Protein AF-A0A7I4YU50-F1 (afdb_monomer)

Sequence (166 aa):
MSGGGRSPFMDGIKKAHDDMVSWCYKPHGKVADEQLKKLDEAQVKREHVAYGFIGLICLYLVSGEQAFFVSVFITLTYPMYLSVQAARAKNTEVAHRLIFYWIPFGFFALIDATAISEVPMYYLIKTALLLSLLLPLTNAMVLFDKVTEPAAKAIESFVEKINSST

Solvent-accessible surface area (backbone atoms only — not comparable to full-atom values): 9458 Å² total; per-residue (Å²): 136,85,82,78,78,76,54,72,56,60,54,26,52,49,50,53,48,54,52,49,49,55,52,71,70,48,88,73,48,75,72,50,48,54,53,49,50,58,36,52,74,67,70,47,60,66,61,59,53,55,50,49,52,52,50,50,50,52,53,39,29,46,73,41,96,57,26,67,60,56,43,50,49,60,66,45,52,58,57,50,54,50,48,57,51,23,62,74,68,68,38,61,70,58,47,51,55,50,54,63,52,49,52,58,50,51,53,51,51,54,49,58,76,36,93,70,66,82,44,45,62,51,53,45,52,51,46,52,53,53,47,49,71,70,41,82,44,44,69,52,69,69,61,39,62,71,47,45,61,58,50,51,52,52,51,51,57,50,51,50,53,54,64,74,73,109

Structure (mmCIF, N/CA/C/O backbone):
data_AF-A0A7I4YU50-F1
#
_entry.id   AF-A0A7I4YU50-F1
#
loop_
_atom_site.group_PDB
_atom_site.id
_atom_site.type_symbol
_atom_site.label_atom_id
_atom_site.label_alt_id
_atom_site.label_comp_id
_atom_site.label_asym_id
_atom_site.label_entity_id
_atom_site.label_seq_id
_atom_site.pdbx_PDB_ins_code
_atom_site.Cartn_x
_atom_site.Cartn_y
_atom_site.Cartn_z
_atom_site.occupancy
_atom_site.B_iso_or_equiv
_atom_site.auth_seq_id
_atom_site.auth_comp_id
_atom_site.auth_asym_id
_atom_site.auth_atom_id
_atom_site.pdbx_PDB_model_num
ATOM 1 N N . MET A 1 1 ? 4.979 -37.737 12.913 1.00 36.22 1 MET A N 1
ATOM 2 C CA . MET A 1 1 ? 5.073 -36.315 13.312 1.00 36.22 1 MET A CA 1
ATOM 3 C C . MET A 1 1 ? 5.345 -35.506 12.049 1.00 36.22 1 MET A C 1
ATOM 5 O O . MET A 1 1 ? 6.488 -35.422 11.634 1.00 36.22 1 MET A O 1
ATOM 9 N N . SER A 1 2 ? 4.298 -35.035 11.363 1.00 35.38 2 SER A N 1
ATOM 10 C CA . SER A 1 2 ? 4.433 -34.286 10.103 1.00 35.38 2 SER A CA 1
ATOM 11 C C . SER A 1 2 ? 4.182 -32.808 10.387 1.00 35.38 2 SER A C 1
ATOM 13 O O . SER A 1 2 ? 3.038 -32.362 10.457 1.00 35.38 2 SER A O 1
ATOM 15 N N . GLY A 1 3 ? 5.256 -32.069 10.664 1.00 41.41 3 GLY A N 1
ATOM 16 C CA . GLY A 1 3 ? 5.219 -30.616 10.776 1.00 41.41 3 GLY A CA 1
ATOM 17 C C . GLY A 1 3 ? 5.119 -30.013 9.381 1.00 41.41 3 GLY A C 1
ATOM 18 O O . GLY A 1 3 ? 6.135 -29.810 8.725 1.00 41.41 3 GLY A O 1
ATOM 19 N N . GLY A 1 4 ? 3.895 -29.766 8.915 1.00 40.81 4 GLY A N 1
ATOM 20 C CA . GLY A 1 4 ? 3.647 -29.041 7.671 1.00 40.81 4 GLY A CA 1
ATOM 21 C C . GLY A 1 4 ? 4.169 -27.610 7.784 1.00 40.81 4 GLY A C 1
ATOM 22 O O . GLY A 1 4 ? 3.546 -26.773 8.439 1.00 40.81 4 GLY A O 1
ATOM 23 N N . GLY A 1 5 ? 5.324 -27.340 7.175 1.00 47.91 5 GLY A N 1
ATOM 24 C CA . GLY A 1 5 ? 5.870 -25.992 7.046 1.00 47.91 5 GLY A CA 1
ATOM 25 C C . GLY A 1 5 ? 4.899 -25.116 6.259 1.00 47.91 5 GLY A C 1
ATOM 26 O O . GLY A 1 5 ? 4.597 -25.406 5.102 1.00 47.91 5 GLY A O 1
ATOM 27 N N . ARG A 1 6 ? 4.365 -24.071 6.898 1.00 52.56 6 ARG A N 1
ATOM 28 C CA . ARG A 1 6 ? 3.541 -23.058 6.225 1.00 52.56 6 ARG A CA 1
ATOM 29 C C . ARG A 1 6 ? 4.394 -22.317 5.201 1.00 52.56 6 ARG A C 1
ATOM 31 O O . ARG A 1 6 ? 5.573 -22.066 5.435 1.00 52.56 6 ARG A O 1
ATOM 38 N N . SER A 1 7 ? 3.806 -21.995 4.051 1.00 60.62 7 SER A N 1
ATOM 39 C CA . SER A 1 7 ? 4.497 -21.206 3.036 1.00 60.62 7 SER A CA 1
ATOM 40 C C . SER A 1 7 ? 4.719 -19.770 3.547 1.00 60.62 7 SER A C 1
ATOM 42 O O . SER A 1 7 ? 3.840 -19.231 4.223 1.00 60.62 7 SER A O 1
ATOM 44 N N . PRO A 1 8 ? 5.839 -19.110 3.189 1.00 61.66 8 PRO A N 1
ATOM 45 C CA . PRO A 1 8 ? 6.152 -17.742 3.628 1.00 61.66 8 PRO A CA 1
ATOM 46 C C . PRO A 1 8 ? 5.031 -16.728 3.350 1.00 61.66 8 PRO A C 1
ATOM 48 O O . PRO A 1 8 ? 4.836 -15.773 4.095 1.00 61.66 8 PRO A O 1
ATOM 51 N N . PHE A 1 9 ? 4.259 -16.974 2.290 1.00 58.56 9 PHE A N 1
ATOM 52 C CA . PHE A 1 9 ? 3.078 -16.201 1.916 1.00 58.56 9 PHE A CA 1
ATOM 53 C C . PHE A 1 9 ? 1.951 -16.278 2.961 1.00 58.56 9 PHE A C 1
ATOM 55 O O . PHE A 1 9 ? 1.376 -15.258 3.333 1.00 58.56 9 PHE A O 1
ATOM 62 N N . MET A 1 10 ? 1.654 -17.478 3.472 1.00 62.69 10 MET A N 1
ATOM 63 C CA . MET A 1 10 ? 0.591 -17.686 4.463 1.00 62.69 10 MET A CA 1
ATOM 64 C C . MET A 1 10 ? 0.928 -17.035 5.806 1.00 62.69 10 MET A C 1
ATOM 66 O O . MET A 1 10 ? 0.039 -16.502 6.471 1.00 62.69 10 MET A O 1
ATOM 70 N N . ASP A 1 11 ? 2.202 -17.049 6.198 1.00 69.50 11 ASP A N 1
ATOM 71 C CA . ASP A 1 11 ? 2.655 -16.372 7.414 1.00 69.50 11 ASP A CA 1
ATOM 72 C C . ASP A 1 11 ? 2.614 -14.840 7.256 1.00 69.50 11 ASP A C 1
ATOM 74 O O . ASP A 1 11 ? 2.237 -14.137 8.194 1.00 69.50 11 ASP A O 1
ATOM 78 N N . GLY A 1 12 ? 2.889 -14.320 6.053 1.00 67.44 12 GLY A N 1
ATOM 79 C CA . GLY A 1 12 ? 2.712 -12.903 5.718 1.00 67.44 12 GLY A CA 1
ATOM 80 C C . GLY A 1 12 ? 1.254 -12.436 5.803 1.00 67.44 12 GLY A C 1
ATOM 81 O O . GLY A 1 12 ? 0.985 -11.386 6.386 1.00 67.44 12 GLY A O 1
ATOM 82 N N . ILE A 1 13 ? 0.304 -13.232 5.293 1.00 67.00 13 ILE A N 1
ATOM 83 C CA . ILE A 1 13 ? -1.137 -12.938 5.407 1.00 67.00 13 ILE A CA 1
ATOM 84 C C . ILE A 1 13 ? -1.572 -12.898 6.871 1.00 67.00 13 ILE A C 1
ATOM 86 O O . ILE A 1 13 ? -2.277 -11.974 7.269 1.00 67.00 13 ILE A O 1
ATOM 90 N N . LYS A 1 14 ? -1.143 -13.873 7.682 1.00 71.25 14 LYS A N 1
ATOM 91 C CA . LYS A 1 14 ? -1.472 -13.890 9.113 1.00 71.25 14 LYS A CA 1
ATOM 92 C C . LYS A 1 14 ? -0.925 -12.669 9.833 1.00 71.25 14 LYS A C 1
ATOM 94 O O . LYS A 1 14 ? -1.667 -12.023 10.554 1.00 71.25 14 LYS A O 1
ATOM 99 N N . LYS A 1 15 ? 0.327 -12.299 9.565 1.00 75.75 15 LYS A N 1
ATOM 100 C CA . LYS A 1 15 ? 0.922 -11.098 10.150 1.00 75.75 15 LYS A CA 1
ATOM 101 C C . LYS A 1 15 ? 0.163 -9.828 9.757 1.00 75.75 15 LYS A C 1
ATOM 103 O O . LYS A 1 15 ? -0.113 -9.006 10.617 1.00 75.75 15 LYS A O 1
ATOM 108 N N . ALA A 1 16 ? -0.207 -9.677 8.484 1.00 69.69 16 ALA A N 1
ATOM 109 C CA . ALA A 1 16 ? -0.986 -8.526 8.029 1.00 69.69 16 ALA A CA 1
ATOM 110 C C . ALA A 1 16 ? -2.383 -8.480 8.668 1.00 69.69 16 ALA A C 1
ATOM 112 O O . ALA A 1 16 ? -2.863 -7.403 9.021 1.00 69.69 16 ALA A O 1
ATOM 113 N N . HIS A 1 17 ? -3.017 -9.643 8.847 1.00 74.06 17 HIS A N 1
ATOM 114 C CA . HIS A 1 17 ? -4.261 -9.761 9.596 1.00 74.06 17 HIS A CA 1
ATOM 115 C C . HIS A 1 17 ? -4.065 -9.318 11.049 1.00 74.06 17 HIS A C 1
ATOM 117 O O . HIS A 1 17 ? -4.743 -8.392 11.479 1.00 74.06 17 HIS A O 1
ATOM 123 N N . ASP A 1 18 ? -3.101 -9.895 11.764 1.00 75.81 18 ASP A N 1
ATOM 124 C CA . ASP A 1 18 ? -2.818 -9.582 13.168 1.00 75.81 18 ASP A CA 1
ATOM 125 C C . ASP A 1 18 ? -2.460 -8.096 13.361 1.00 75.81 18 ASP A C 1
ATOM 127 O O . ASP A 1 18 ? -2.942 -7.450 14.293 1.00 75.81 18 ASP A O 1
ATOM 131 N N . ASP A 1 19 ? -1.684 -7.513 12.441 1.00 77.94 19 ASP A N 1
ATOM 132 C CA . ASP A 1 19 ? -1.348 -6.088 12.432 1.00 77.94 19 ASP A CA 1
ATOM 133 C C . ASP A 1 19 ? -2.605 -5.223 12.229 1.00 77.94 19 ASP A C 1
ATOM 135 O O . ASP A 1 19 ? -2.794 -4.242 12.952 1.00 77.94 19 ASP A O 1
ATOM 139 N N . MET A 1 20 ? -3.499 -5.596 11.305 1.00 75.38 20 MET A N 1
ATOM 140 C CA . MET A 1 20 ? -4.773 -4.902 11.080 1.00 75.38 20 MET A CA 1
ATOM 141 C C . MET A 1 20 ? -5.695 -5.005 12.298 1.00 75.38 20 MET A C 1
ATOM 143 O O . MET A 1 20 ? -6.269 -3.997 12.716 1.00 75.38 20 MET A O 1
ATOM 147 N N . VAL A 1 21 ? -5.817 -6.197 12.889 1.00 77.38 21 VAL A N 1
ATOM 148 C CA . VAL A 1 21 ? -6.582 -6.413 14.121 1.00 77.38 21 VAL A CA 1
ATOM 149 C C . VAL A 1 21 ? -6.018 -5.520 15.220 1.00 77.38 21 VAL A C 1
ATOM 151 O O . VAL A 1 21 ? -6.750 -4.716 15.792 1.00 77.38 21 VAL A O 1
ATOM 154 N N . SER A 1 22 ? -4.704 -5.563 15.453 1.00 78.50 22 SER A N 1
ATOM 155 C CA . SER A 1 22 ? -4.047 -4.728 16.462 1.00 78.50 22 SER A CA 1
ATOM 156 C C . SER A 1 22 ? -4.274 -3.234 16.217 1.00 78.50 22 SER A C 1
ATOM 158 O O . SER A 1 22 ? -4.470 -2.477 17.167 1.00 78.50 22 SER A O 1
ATOM 160 N N . TRP A 1 23 ? -4.292 -2.804 14.951 1.00 77.75 23 TRP A N 1
ATOM 161 C CA . TRP A 1 23 ? -4.582 -1.430 14.576 1.00 77.75 23 TRP A CA 1
ATOM 162 C C . TRP A 1 23 ? -6.019 -1.056 14.937 1.00 77.75 23 TRP A C 1
ATOM 164 O O . TRP A 1 23 ? -6.194 -0.026 15.571 1.00 77.75 23 TRP A O 1
ATOM 174 N N . CYS A 1 24 ? -7.018 -1.900 14.652 1.00 74.62 24 CYS A N 1
ATOM 175 C CA . CYS A 1 24 ? -8.438 -1.653 14.967 1.00 74.62 24 CYS A CA 1
ATOM 176 C C . CYS A 1 24 ? -8.736 -1.493 16.473 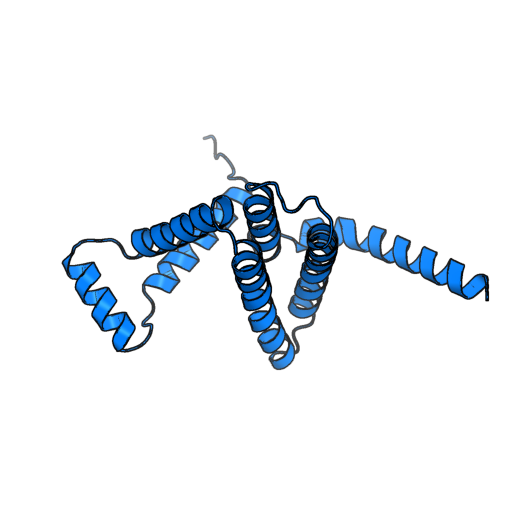1.00 74.62 24 CYS A C 1
ATOM 178 O O . CYS A 1 24 ? -9.775 -0.944 16.852 1.00 74.62 24 CYS A O 1
ATOM 180 N N . TYR A 1 25 ? -7.849 -1.991 17.336 1.00 75.56 25 TYR A N 1
ATOM 181 C CA . TYR A 1 25 ? -7.958 -1.863 18.791 1.00 75.56 25 TYR A CA 1
ATOM 182 C C . TYR A 1 25 ? -7.124 -0.713 19.377 1.00 75.56 25 TYR A C 1
ATOM 184 O O . TYR A 1 25 ? -7.216 -0.453 20.577 1.00 75.56 25 TYR A O 1
ATOM 192 N N . LYS A 1 26 ? -6.338 0.009 18.565 1.00 79.19 26 LYS A N 1
ATOM 193 C CA . LYS A 1 26 ? -5.675 1.245 19.010 1.00 79.19 26 LYS A CA 1
ATOM 194 C C . LYS A 1 26 ? -6.704 2.377 19.147 1.00 79.19 26 LYS A C 1
ATOM 196 O O . LYS A 1 26 ? -7.679 2.394 18.406 1.00 79.19 26 LYS A O 1
ATOM 201 N N . PRO A 1 27 ? -6.506 3.325 20.079 1.00 73.56 27 PRO A N 1
ATOM 202 C CA . PRO A 1 27 ? -7.375 4.492 20.191 1.00 73.56 27 PRO A CA 1
ATOM 203 C C . PRO A 1 27 ? -7.172 5.412 18.981 1.00 73.56 27 PRO A C 1
ATOM 205 O O . PRO A 1 27 ? -6.048 5.848 18.715 1.00 73.56 27 PRO A O 1
ATOM 208 N N . HIS A 1 28 ? -8.248 5.730 18.256 1.00 66.56 28 HIS A N 1
ATOM 209 C CA . HIS A 1 28 ? -8.197 6.569 17.042 1.00 66.56 28 HIS A CA 1
ATOM 210 C C . HIS A 1 28 ? -8.753 7.981 17.251 1.00 66.56 28 HIS A C 1
ATOM 212 O O . HIS A 1 28 ? -9.064 8.695 16.298 1.00 66.56 28 HIS A O 1
ATOM 218 N N . GLY A 1 29 ? -8.812 8.430 18.503 1.00 76.06 29 GLY A N 1
ATOM 219 C CA . GLY A 1 29 ? -9.305 9.750 18.880 1.00 76.06 29 GLY A CA 1
ATOM 220 C C . GLY A 1 29 ? -10.777 9.717 19.281 1.00 76.06 29 GLY A C 1
ATOM 221 O O . GLY A 1 29 ? -11.518 8.797 18.945 1.00 76.06 29 GLY A O 1
ATOM 222 N N . LYS A 1 30 ? -11.213 10.755 20.006 1.00 69.38 30 LYS A N 1
ATOM 223 C CA . LYS A 1 30 ? -12.483 10.757 20.756 1.00 69.38 30 LYS A CA 1
ATOM 224 C C . LYS A 1 30 ? -13.715 10.396 19.912 1.00 69.38 30 LYS A C 1
ATOM 226 O O . LYS A 1 30 ? -14.545 9.620 20.363 1.00 69.38 30 LYS A O 1
ATOM 231 N N . VAL A 1 31 ? -13.806 10.916 18.685 1.00 73.19 31 VAL A N 1
ATOM 232 C CA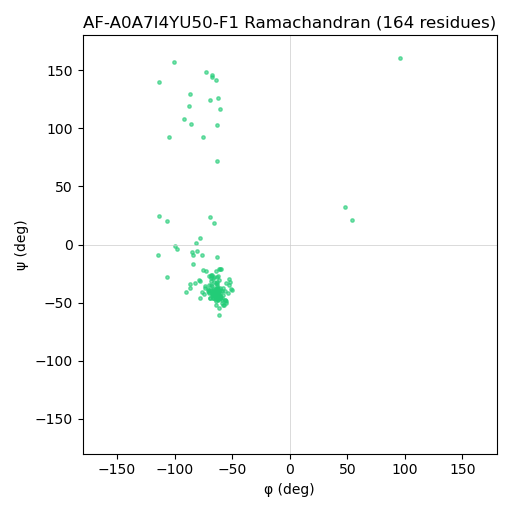 . VAL A 1 31 ? -14.954 10.683 17.786 1.00 73.19 31 VAL A CA 1
ATOM 233 C C . VAL A 1 31 ? -14.986 9.243 17.268 1.00 73.19 31 VAL A C 1
ATOM 235 O O . VAL A 1 31 ? -16.051 8.636 17.209 1.00 73.19 31 VAL A O 1
ATOM 238 N N . ALA A 1 32 ? -13.829 8.676 16.919 1.00 69.69 32 ALA A N 1
ATOM 239 C CA . ALA A 1 32 ? -13.738 7.292 16.465 1.00 69.69 32 ALA A CA 1
ATOM 240 C C . ALA A 1 32 ? -14.008 6.321 17.622 1.00 69.69 32 ALA A C 1
ATOM 242 O O . ALA A 1 32 ? -14.775 5.379 17.458 1.00 69.69 32 ALA A O 1
ATOM 243 N N . ASP A 1 33 ? -13.467 6.599 18.810 1.00 73.81 33 ASP A N 1
ATOM 244 C CA . ASP A 1 33 ? -13.659 5.766 20.000 1.00 73.81 33 ASP A CA 1
ATOM 245 C C . ASP A 1 33 ? -15.129 5.738 20.462 1.00 73.81 33 ASP A C 1
ATOM 247 O O . ASP A 1 33 ? -15.612 4.707 20.931 1.00 73.81 33 ASP A O 1
ATOM 251 N N . GLU A 1 34 ? -15.877 6.833 20.288 1.00 77.38 34 GLU A N 1
ATOM 252 C CA . GLU A 1 34 ? -17.325 6.869 20.541 1.00 77.38 34 GLU A CA 1
ATOM 253 C C . GLU A 1 34 ? -18.127 6.008 19.557 1.00 77.38 34 GLU A C 1
ATOM 255 O O . GLU A 1 34 ? -19.065 5.321 19.965 1.00 77.38 34 GLU A O 1
ATOM 260 N N . GLN A 1 35 ? -17.766 6.004 18.271 1.00 76.25 35 GLN A N 1
ATOM 261 C CA . GLN A 1 35 ? -18.409 5.131 17.282 1.00 76.25 35 GLN A CA 1
ATOM 262 C C . GLN A 1 35 ? -18.033 3.664 17.513 1.00 76.25 35 GLN A C 1
ATOM 264 O O . GLN A 1 35 ? -18.891 2.790 17.442 1.00 76.25 35 GLN A O 1
ATOM 269 N N . LEU A 1 36 ? -16.773 3.393 17.864 1.00 72.62 36 LEU A N 1
ATOM 270 C CA . LEU A 1 36 ? -16.297 2.050 18.191 1.00 72.62 36 LEU A CA 1
ATOM 271 C C . LEU A 1 36 ? -17.017 1.479 19.418 1.00 72.62 36 LEU A C 1
ATOM 273 O O . LEU A 1 36 ? -17.378 0.309 19.398 1.00 72.62 36 LEU A O 1
ATOM 277 N N . LYS A 1 37 ? -17.320 2.301 20.434 1.00 72.88 37 LYS A N 1
ATOM 278 C CA . LYS A 1 37 ? -18.153 1.886 21.578 1.00 72.88 37 LYS A CA 1
ATOM 279 C C . LYS A 1 37 ? -19.569 1.487 21.167 1.00 72.88 37 LYS A C 1
ATOM 281 O O . LYS A 1 37 ? -20.047 0.450 21.609 1.00 72.88 37 LYS A O 1
ATOM 286 N N . LYS A 1 38 ? -20.215 2.255 20.282 1.00 76.94 38 LYS A N 1
ATOM 287 C CA . LYS A 1 38 ? -21.544 1.903 19.746 1.00 76.94 38 LYS A CA 1
ATOM 288 C C . LYS A 1 38 ? -21.517 0.607 18.931 1.00 76.94 38 LYS A C 1
ATOM 290 O O . LYS A 1 38 ? -22.482 -0.148 18.937 1.00 76.94 38 LYS A O 1
ATOM 295 N N . LEU A 1 39 ? -20.414 0.339 18.231 1.00 67.06 39 LEU A N 1
ATOM 296 C CA . LEU A 1 39 ? -20.219 -0.921 17.512 1.00 67.06 39 LEU A CA 1
ATOM 297 C C . LEU A 1 39 ? -19.934 -2.108 18.442 1.00 67.06 39 LEU A C 1
ATOM 299 O O . LEU A 1 39 ? -20.436 -3.204 18.186 1.00 67.06 39 LEU A O 1
ATOM 303 N N . ASP A 1 40 ? -19.178 -1.895 19.521 1.00 70.62 40 ASP A N 1
ATOM 304 C CA . ASP A 1 40 ? -18.943 -2.913 20.548 1.00 70.62 40 ASP A CA 1
ATOM 305 C C . ASP A 1 40 ? -20.259 -3.272 21.271 1.00 70.62 40 ASP A C 1
ATOM 307 O O . ASP A 1 40 ? -20.520 -4.447 21.529 1.00 70.62 40 ASP A O 1
ATOM 311 N N . GLU A 1 41 ? -21.131 -2.285 21.522 1.00 75.69 41 GLU A N 1
ATOM 312 C CA . GLU A 1 41 ? -22.492 -2.480 22.055 1.00 75.69 41 GLU A CA 1
ATOM 313 C C . GLU A 1 41 ? -23.391 -3.284 21.102 1.00 75.69 41 GLU A C 1
ATOM 315 O O . GLU A 1 41 ? -24.224 -4.071 21.551 1.00 75.69 41 GLU A O 1
ATOM 320 N N . ALA A 1 42 ? -23.185 -3.158 19.788 1.00 74.12 42 ALA A N 1
ATOM 321 C CA . ALA A 1 42 ? -23.874 -3.952 18.771 1.00 74.12 42 ALA A CA 1
ATOM 322 C C . ALA A 1 42 ? -23.309 -5.385 18.611 1.00 74.12 42 ALA A C 1
ATOM 324 O O . ALA A 1 42 ? -23.725 -6.106 17.705 1.00 74.12 42 ALA A O 1
ATOM 325 N N . GLN A 1 43 ? -22.352 -5.803 19.455 1.00 72.31 43 GLN A N 1
ATOM 326 C CA . GLN A 1 43 ? -21.604 -7.068 19.359 1.00 72.31 43 GLN A CA 1
ATOM 327 C C . GLN A 1 43 ? -20.904 -7.306 18.006 1.00 72.31 43 GLN A C 1
ATOM 329 O O . GLN A 1 43 ? -20.549 -8.440 17.666 1.00 72.31 43 GLN A O 1
ATOM 334 N N . VAL A 1 44 ? -20.652 -6.251 17.228 1.00 72.06 44 VAL A N 1
ATOM 335 C CA . VAL A 1 44 ? -19.950 -6.371 15.949 1.00 72.06 44 VAL A CA 1
ATOM 336 C C . VAL A 1 44 ? -18.449 -6.288 16.199 1.00 72.06 44 VAL A C 1
ATOM 338 O O . VAL A 1 44 ? -17.929 -5.280 16.670 1.00 72.06 44 VAL A O 1
ATOM 341 N N . LYS A 1 45 ? -17.715 -7.347 15.841 1.00 75.38 45 LYS A N 1
ATOM 342 C CA . LYS A 1 45 ? -16.247 -7.330 15.889 1.00 75.38 45 LYS A CA 1
ATOM 343 C C . LYS A 1 45 ? -15.714 -6.257 14.937 1.00 75.38 45 LYS A C 1
ATOM 345 O O . LYS A 1 45 ? -15.994 -6.304 13.740 1.00 75.38 45 LYS A O 1
ATOM 350 N N . ARG A 1 46 ? -14.877 -5.352 15.449 1.00 74.44 46 ARG A N 1
ATOM 351 C CA . ARG A 1 46 ? -14.268 -4.228 14.704 1.00 74.44 46 ARG A CA 1
ATOM 352 C C . ARG A 1 46 ? -13.567 -4.660 13.410 1.00 74.44 46 ARG A C 1
ATOM 354 O O . ARG A 1 46 ? -13.617 -3.958 12.406 1.00 74.44 46 ARG A O 1
ATOM 361 N N . GLU A 1 47 ? -12.999 -5.863 13.399 1.00 74.81 47 GLU A N 1
ATOM 362 C CA . GLU A 1 47 ? -12.372 -6.468 12.219 1.00 74.81 47 GLU A CA 1
ATOM 363 C C . GLU A 1 47 ? -13.347 -6.655 11.047 1.00 74.81 47 GLU A C 1
ATOM 365 O O . GLU A 1 47 ? -12.979 -6.434 9.897 1.00 74.81 47 GLU A O 1
ATOM 370 N N . HIS A 1 48 ? -14.607 -7.021 11.316 1.00 77.00 48 HIS A N 1
ATOM 371 C CA . HIS A 1 48 ? -15.610 -7.240 10.265 1.00 77.00 48 HIS A CA 1
ATOM 372 C C . HIS A 1 48 ? -15.993 -5.933 9.573 1.00 77.00 48 HIS A C 1
ATOM 374 O O . HIS A 1 48 ? -16.317 -5.931 8.390 1.00 77.00 48 HIS A O 1
ATOM 380 N N . VAL A 1 49 ? -15.907 -4.817 10.293 1.00 79.56 49 VAL A N 1
ATOM 381 C CA . VAL A 1 49 ? -16.140 -3.476 9.752 1.00 79.56 49 VAL A CA 1
ATOM 382 C C . VAL A 1 49 ? -15.010 -3.110 8.802 1.00 79.56 49 VAL A C 1
ATOM 384 O O . VAL A 1 49 ? -15.275 -2.684 7.683 1.00 79.56 49 VAL A O 1
ATOM 387 N N . ALA A 1 50 ? -13.756 -3.346 9.206 1.00 76.19 50 ALA A N 1
ATOM 388 C CA . ALA A 1 50 ? -12.595 -3.137 8.345 1.00 76.19 50 ALA A CA 1
ATOM 389 C C . ALA A 1 50 ? -12.686 -3.987 7.066 1.00 76.19 50 ALA A C 1
ATOM 391 O O . ALA A 1 50 ? -12.532 -3.459 5.966 1.00 76.19 50 ALA A O 1
ATOM 392 N N . TYR A 1 51 ? -13.037 -5.272 7.187 1.00 76.56 51 TYR A N 1
ATOM 393 C CA . TYR A 1 51 ? -13.279 -6.134 6.027 1.00 76.56 51 TYR A CA 1
ATOM 394 C C . TYR A 1 51 ? -14.462 -5.678 5.173 1.00 76.56 51 TYR A C 1
ATOM 396 O O . TYR A 1 51 ? -14.383 -5.754 3.950 1.00 76.56 51 TYR A O 1
ATOM 404 N N . GLY A 1 52 ? -15.531 -5.168 5.787 1.00 83.50 52 GLY A N 1
ATOM 405 C CA . GLY A 1 52 ? -16.673 -4.589 5.082 1.00 83.50 52 GLY A CA 1
ATOM 406 C C . GLY A 1 52 ? -16.279 -3.369 4.249 1.00 83.50 52 GLY A C 1
ATOM 407 O O . GLY A 1 52 ? -16.644 -3.286 3.080 1.00 83.50 52 GLY A O 1
ATOM 408 N N . PHE A 1 53 ? -15.464 -2.468 4.806 1.00 82.38 53 PHE A N 1
ATOM 409 C CA . PHE A 1 53 ? -14.914 -1.324 4.073 1.00 82.38 53 PHE A CA 1
ATOM 410 C C . PHE A 1 53 ? -13.990 -1.759 2.933 1.00 82.38 53 PHE A C 1
ATOM 412 O O . PHE A 1 53 ? -14.126 -1.252 1.822 1.00 82.38 53 PHE A O 1
ATOM 419 N N . ILE A 1 54 ? -13.090 -2.719 3.171 1.00 81.50 54 ILE A N 1
ATOM 420 C CA . ILE A 1 54 ? -12.214 -3.267 2.124 1.00 81.50 54 ILE A CA 1
ATOM 421 C C . ILE A 1 54 ? -13.052 -3.903 1.007 1.00 81.50 54 ILE A C 1
ATOM 423 O O . ILE A 1 54 ? -12.827 -3.617 -0.165 1.00 81.50 54 ILE A O 1
ATOM 427 N N . GLY A 1 55 ? -14.055 -4.711 1.357 1.00 83.12 55 GLY A N 1
ATOM 428 C CA . GLY A 1 55 ? -14.962 -5.341 0.399 1.00 83.12 55 GLY A CA 1
ATOM 429 C C . GLY A 1 55 ? -15.761 -4.321 -0.413 1.00 83.12 55 GLY A C 1
ATOM 430 O O . GLY A 1 55 ? -15.894 -4.476 -1.624 1.00 83.12 55 GLY A O 1
ATOM 431 N N . LEU A 1 56 ? -16.225 -3.243 0.224 1.00 84.50 56 LEU A N 1
ATOM 432 C CA . LEU A 1 56 ? -16.919 -2.145 -0.447 1.00 84.50 56 LEU A CA 1
ATOM 433 C C . LEU A 1 56 ? -15.996 -1.394 -1.415 1.00 84.50 56 LEU A C 1
ATOM 435 O O . LEU A 1 56 ? -16.410 -1.092 -2.530 1.00 84.50 56 LEU A O 1
ATOM 439 N N . ILE A 1 57 ? -14.737 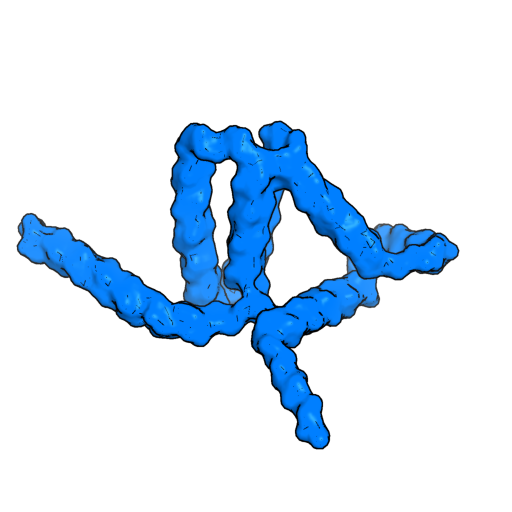-1.158 -1.036 1.00 81.94 57 ILE A N 1
ATOM 440 C CA . ILE A 1 57 ? -13.721 -0.582 -1.927 1.00 81.94 57 ILE A CA 1
ATOM 441 C C . ILE A 1 57 ? -13.466 -1.512 -3.118 1.00 81.94 57 ILE A C 1
ATOM 443 O O . ILE A 1 57 ? -13.458 -1.050 -4.254 1.00 81.94 57 ILE A O 1
ATOM 447 N N . CYS A 1 58 ? -13.307 -2.820 -2.894 1.00 81.00 58 CYS A N 1
ATOM 448 C CA . CYS A 1 58 ? -13.133 -3.791 -3.975 1.00 81.00 58 CYS A CA 1
ATOM 449 C C . CYS A 1 58 ? -14.336 -3.810 -4.927 1.00 81.00 58 CYS A C 1
ATOM 451 O O . CYS A 1 58 ? -14.153 -3.813 -6.140 1.00 81.00 58 CYS A O 1
ATOM 453 N N . LEU A 1 59 ? -15.559 -3.779 -4.395 1.00 82.38 59 LEU A N 1
ATOM 454 C CA . LEU A 1 59 ? -16.781 -3.755 -5.197 1.00 82.38 59 LEU A CA 1
ATOM 455 C C . LEU A 1 59 ? -16.910 -2.446 -5.993 1.00 82.38 59 LEU A C 1
ATOM 457 O O . LEU A 1 59 ? -17.287 -2.468 -7.167 1.00 82.38 59 LEU A O 1
ATOM 461 N N . TYR A 1 60 ? -16.521 -1.323 -5.385 1.00 81.31 60 TYR A N 1
ATOM 462 C CA . TYR A 1 60 ? -16.449 -0.027 -6.053 1.00 81.31 60 TYR A CA 1
ATOM 463 C C . TYR A 1 60 ? -15.408 -0.015 -7.179 1.00 81.31 60 TYR A C 1
ATOM 465 O O . TYR A 1 60 ? -15.681 0.510 -8.251 1.00 81.31 60 TYR A O 1
ATOM 473 N N . LEU A 1 61 ? -14.246 -0.646 -6.985 1.00 77.19 61 LEU A N 1
ATOM 474 C CA . LEU A 1 61 ? -13.212 -0.752 -8.020 1.00 77.19 61 LEU A CA 1
ATOM 475 C C . LEU A 1 61 ? -13.659 -1.567 -9.244 1.00 77.19 61 LEU A C 1
ATOM 477 O O . LEU A 1 61 ? -13.100 -1.369 -10.317 1.00 77.19 61 LEU A O 1
ATOM 481 N N . VAL A 1 62 ? -14.649 -2.454 -9.096 1.00 77.62 62 VAL A N 1
ATOM 482 C CA . VAL A 1 62 ? -15.202 -3.254 -10.205 1.00 77.62 62 VAL A CA 1
ATOM 483 C C . VAL A 1 62 ? -16.316 -2.520 -10.952 1.00 77.62 62 VAL A C 1
ATOM 485 O O . VAL A 1 62 ? -16.458 -2.700 -12.155 1.00 77.62 62 VAL A O 1
ATOM 488 N N . SER A 1 63 ? -17.126 -1.716 -10.258 1.00 71.75 63 SER A N 1
ATOM 489 C CA . SER A 1 63 ? -18.365 -1.154 -10.831 1.00 71.75 63 SER A CA 1
ATOM 490 C C . SER A 1 63 ? -18.358 0.371 -10.984 1.00 71.75 63 SER A C 1
ATOM 492 O O . SER A 1 63 ? -19.299 0.933 -11.535 1.00 71.75 63 SER A O 1
ATOM 494 N N . GLY A 1 64 ? -17.355 1.059 -10.438 1.00 73.56 64 GLY A N 1
ATOM 495 C CA . GLY A 1 64 ? -17.335 2.512 -10.318 1.00 73.56 64 GLY A CA 1
ATOM 496 C C . GLY A 1 64 ? -16.777 3.220 -11.551 1.00 73.56 64 GLY A C 1
ATOM 497 O O . GLY A 1 64 ? -15.650 2.969 -11.965 1.00 73.56 64 GLY A O 1
ATOM 498 N N . GLU A 1 65 ? -17.516 4.211 -12.048 1.00 67.19 65 GLU A N 1
ATOM 499 C CA . GLU A 1 65 ? -17.103 5.125 -13.129 1.00 67.19 65 GLU A CA 1
ATOM 500 C C . GLU A 1 65 ? -15.823 5.924 -12.78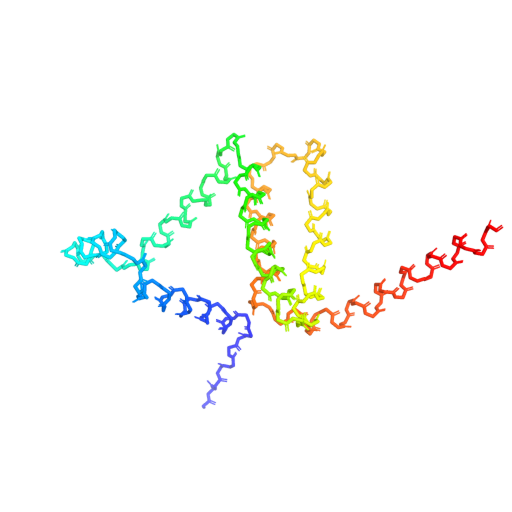7 1.00 67.19 65 GLU A C 1
ATOM 502 O O . GLU A 1 65 ? -15.102 6.381 -13.666 1.00 67.19 65 GLU A O 1
ATOM 507 N N . GLN A 1 66 ? -15.490 6.046 -11.495 1.00 76.44 66 GLN A N 1
ATOM 508 C CA . GLN A 1 66 ? -14.298 6.742 -10.986 1.00 76.44 66 GLN A CA 1
ATOM 509 C C . GLN A 1 66 ? -13.298 5.782 -10.312 1.00 76.44 66 GLN A C 1
ATOM 511 O O . GLN A 1 66 ? -12.494 6.196 -9.470 1.00 76.44 66 GLN A O 1
ATOM 516 N N . ALA A 1 67 ? -13.320 4.490 -10.668 1.00 75.06 67 ALA A N 1
ATOM 517 C CA . ALA A 1 67 ? -12.415 3.478 -10.112 1.00 75.06 67 ALA A CA 1
ATOM 518 C C . ALA A 1 67 ? -10.929 3.851 -10.271 1.00 75.06 67 ALA A C 1
ATOM 520 O O . ALA A 1 67 ? -10.128 3.585 -9.372 1.00 75.06 67 ALA A O 1
ATOM 521 N N . PHE A 1 68 ? -10.572 4.544 -11.358 1.00 76.50 68 PHE A N 1
ATOM 522 C CA . PHE A 1 68 ? -9.233 5.098 -11.569 1.00 76.50 68 PHE A CA 1
ATOM 523 C C . PHE A 1 68 ? -8.790 6.004 -10.412 1.00 76.50 68 PHE A C 1
ATOM 525 O O . PHE A 1 68 ? -7.719 5.796 -9.843 1.00 76.50 68 PHE A O 1
ATOM 532 N N . PHE A 1 69 ? -9.626 6.969 -10.016 1.00 80.25 69 PHE A N 1
ATOM 533 C CA . PHE A 1 69 ? -9.283 7.929 -8.966 1.00 80.25 69 PHE A CA 1
ATOM 534 C C . PHE A 1 69 ? -9.060 7.231 -7.624 1.00 80.25 69 PHE A C 1
ATOM 536 O O . PHE A 1 69 ? -8.061 7.484 -6.955 1.00 80.25 69 PHE A O 1
ATOM 543 N N . VAL A 1 70 ? -9.948 6.306 -7.251 1.00 83.00 70 VAL A N 1
ATOM 544 C CA . VAL A 1 70 ? -9.839 5.566 -5.985 1.00 83.00 70 VAL A CA 1
ATOM 545 C C . VAL A 1 70 ? -8.621 4.640 -5.983 1.00 83.00 70 VAL A C 1
ATOM 547 O O . VAL A 1 70 ? -7.875 4.614 -5.005 1.00 83.00 70 VAL A O 1
ATOM 550 N N . SER A 1 71 ? -8.364 3.934 -7.088 1.00 83.06 71 SER A N 1
ATOM 551 C CA . SER A 1 71 ? -7.170 3.098 -7.256 1.00 83.06 71 SER A CA 1
ATOM 552 C C . SER A 1 71 ? -5.885 3.914 -7.109 1.00 83.06 71 SER A C 1
ATOM 554 O O . SER A 1 71 ? -5.016 3.560 -6.306 1.00 83.06 71 SER A O 1
ATOM 556 N N . VAL A 1 72 ? -5.774 5.042 -7.819 1.00 83.62 72 VAL A N 1
ATOM 557 C CA . VAL A 1 72 ? -4.617 5.944 -7.735 1.00 83.62 72 VAL A CA 1
ATOM 558 C C . VAL A 1 72 ? -4.489 6.528 -6.334 1.00 83.62 72 VAL A C 1
ATOM 560 O O . VAL A 1 72 ? -3.395 6.550 -5.785 1.00 83.62 72 VAL A O 1
ATOM 563 N N . PHE A 1 73 ? -5.587 6.935 -5.701 1.00 86.06 73 PHE A N 1
ATOM 564 C CA . PHE A 1 73 ? -5.557 7.489 -4.352 1.00 86.06 73 PHE A CA 1
ATOM 565 C C . PHE A 1 73 ? -5.014 6.485 -3.329 1.00 86.06 73 PHE A C 1
ATOM 567 O O . PHE A 1 73 ? -4.129 6.826 -2.543 1.00 86.06 73 PHE A O 1
ATOM 574 N N . ILE A 1 74 ? -5.474 5.232 -3.366 1.00 84.19 74 ILE A N 1
ATOM 575 C CA . ILE A 1 74 ? -5.015 4.181 -2.445 1.00 84.19 74 ILE A CA 1
ATOM 576 C C . ILE A 1 74 ? -3.542 3.842 -2.709 1.00 84.19 74 ILE A C 1
ATOM 578 O O . ILE A 1 74 ? -2.739 3.771 -1.776 1.00 84.19 74 ILE A O 1
ATOM 582 N N . THR A 1 75 ? -3.175 3.675 -3.981 1.00 82.75 75 THR A N 1
ATOM 583 C CA . THR A 1 75 ? -1.812 3.308 -4.397 1.00 82.75 75 THR A CA 1
ATOM 584 C C . THR A 1 75 ? -0.809 4.455 -4.246 1.00 82.75 75 THR A C 1
ATOM 586 O O . THR A 1 75 ? 0.377 4.193 -4.095 1.00 82.75 75 THR A O 1
ATOM 589 N N . LEU A 1 76 ? -1.239 5.717 -4.219 1.00 86.44 76 LEU A N 1
ATOM 590 C CA . LEU A 1 76 ? -0.369 6.880 -4.014 1.00 86.44 76 LEU A CA 1
ATOM 591 C C . LEU A 1 76 ? -0.219 7.241 -2.529 1.00 86.44 76 LEU A C 1
ATOM 593 O O . LEU A 1 76 ? 0.879 7.567 -2.079 1.00 86.44 76 LEU A O 1
ATOM 597 N N . THR A 1 77 ? -1.303 7.180 -1.751 1.00 85.88 77 THR A N 1
ATOM 598 C CA . THR A 1 77 ? -1.328 7.690 -0.366 1.00 85.88 77 THR A CA 1
ATOM 599 C C . THR A 1 77 ? -0.392 6.917 0.566 1.00 85.88 77 THR A C 1
ATOM 601 O O . THR A 1 77 ? 0.383 7.520 1.312 1.00 85.88 77 THR A O 1
ATOM 604 N N . TYR A 1 78 ? -0.418 5.582 0.518 1.00 81.06 78 TYR A N 1
ATOM 605 C CA . TYR A 1 78 ? 0.422 4.747 1.386 1.00 81.06 78 TYR A CA 1
ATOM 606 C C . TYR A 1 78 ? 1.939 4.915 1.150 1.00 81.06 78 TYR A C 1
ATOM 608 O O . TYR A 1 78 ? 2.660 5.198 2.113 1.00 81.06 78 TYR A O 1
ATOM 616 N N . PRO A 1 79 ? 2.472 4.797 -0.085 1.00 81.44 79 PRO A N 1
ATOM 617 C CA . PRO A 1 79 ? 3.901 4.997 -0.326 1.00 81.44 79 PRO A CA 1
ATOM 618 C C . PRO A 1 79 ? 4.318 6.458 -0.133 1.00 81.44 79 PRO A C 1
ATOM 620 O O . PRO A 1 79 ? 5.463 6.708 0.237 1.00 81.44 79 PRO A O 1
ATOM 623 N N . MET A 1 80 ? 3.421 7.432 -0.330 1.00 83.25 80 MET A N 1
ATOM 624 C CA . MET A 1 80 ? 3.698 8.843 -0.040 1.00 83.25 80 MET A CA 1
ATOM 625 C C . MET A 1 80 ? 3.979 9.054 1.451 1.00 83.25 80 MET A C 1
ATOM 627 O O . MET A 1 80 ? 4.981 9.679 1.803 1.00 83.25 80 MET A O 1
ATOM 631 N N . TYR A 1 81 ? 3.148 8.486 2.332 1.00 83.00 81 TYR A N 1
ATOM 632 C CA . TYR A 1 81 ? 3.375 8.548 3.777 1.00 83.00 81 TYR A CA 1
ATOM 633 C C . TYR A 1 81 ? 4.722 7.920 4.162 1.00 83.00 81 TYR A C 1
ATOM 635 O O . TYR A 1 81 ? 5.525 8.538 4.869 1.00 83.00 81 TYR A O 1
ATOM 643 N N . LEU A 1 82 ? 5.006 6.723 3.638 1.00 80.50 82 LEU A N 1
ATOM 644 C CA . LEU A 1 82 ? 6.279 6.044 3.873 1.00 80.50 82 LEU A CA 1
ATOM 645 C C . LEU A 1 82 ? 7.473 6.824 3.314 1.00 80.50 82 LEU A C 1
ATOM 647 O O . LEU A 1 82 ? 8.516 6.848 3.957 1.00 80.50 82 LEU A O 1
ATOM 651 N N . SER A 1 83 ? 7.330 7.504 2.174 1.00 81.19 83 SER A N 1
ATOM 652 C CA . SER A 1 83 ? 8.389 8.332 1.580 1.00 81.19 83 SER A CA 1
ATOM 653 C C . SER A 1 83 ? 8.772 9.490 2.495 1.00 81.19 83 SER A C 1
ATOM 655 O O . SER A 1 83 ? 9.955 9.711 2.750 1.00 81.19 83 SER A O 1
ATOM 657 N N . VAL A 1 84 ? 7.783 10.195 3.055 1.00 84.38 84 VAL A N 1
ATOM 658 C CA . VAL A 1 84 ? 8.028 11.286 4.012 1.00 84.38 84 VAL A CA 1
ATOM 659 C C . VAL A 1 84 ? 8.694 10.756 5.281 1.00 84.38 84 VAL A C 1
ATOM 661 O O . VAL A 1 84 ? 9.630 11.371 5.798 1.00 84.38 84 VAL A O 1
ATOM 664 N N . GLN A 1 85 ? 8.240 9.608 5.787 1.00 80.44 85 GLN A N 1
ATOM 665 C CA . GLN A 1 85 ? 8.820 9.002 6.982 1.00 80.44 85 GLN A CA 1
ATOM 666 C C . GLN A 1 85 ? 10.254 8.503 6.739 1.00 80.44 85 GLN A C 1
ATOM 668 O O . GLN A 1 85 ? 11.130 8.766 7.562 1.00 80.44 85 GLN A O 1
ATOM 673 N N . ALA A 1 86 ? 10.520 7.863 5.598 1.00 77.94 86 ALA A N 1
ATOM 674 C CA . ALA A 1 86 ? 11.850 7.409 5.196 1.00 77.94 86 ALA A CA 1
ATOM 675 C C . ALA A 1 86 ? 12.820 8.585 5.026 1.00 77.94 86 ALA A C 1
ATOM 677 O O . ALA A 1 86 ? 13.949 8.519 5.512 1.00 77.94 86 ALA A O 1
ATOM 678 N N . ALA A 1 87 ? 12.359 9.686 4.421 1.00 82.69 87 ALA A N 1
ATOM 679 C CA . ALA A 1 87 ? 13.141 10.909 4.273 1.00 82.69 87 ALA A CA 1
ATOM 680 C C . ALA A 1 87 ? 13.518 11.518 5.634 1.00 82.69 87 ALA A C 1
ATOM 682 O O . ALA A 1 87 ? 14.669 11.897 5.845 1.00 82.69 87 ALA A O 1
ATOM 683 N N . ARG A 1 88 ? 12.579 11.559 6.592 1.00 83.00 88 ARG A N 1
ATOM 684 C CA . ARG A 1 88 ? 12.851 12.034 7.962 1.00 83.00 88 ARG A CA 1
ATOM 685 C C . ARG A 1 88 ? 13.806 11.115 8.723 1.00 83.00 88 ARG A C 1
ATOM 687 O O . ARG A 1 88 ? 14.678 11.605 9.432 1.00 83.00 88 ARG A O 1
ATOM 694 N N . ALA A 1 89 ? 13.651 9.803 8.569 1.00 80.19 89 ALA A N 1
ATOM 695 C CA . ALA A 1 89 ? 14.474 8.800 9.241 1.00 80.19 89 ALA A CA 1
ATOM 696 C C . ALA A 1 89 ? 15.837 8.558 8.561 1.00 80.19 89 ALA A C 1
ATOM 698 O O . ALA A 1 89 ? 16.638 7.791 9.089 1.00 80.19 89 ALA A O 1
ATOM 699 N N . LYS A 1 90 ? 16.098 9.173 7.394 1.00 80.75 90 LYS A N 1
ATOM 700 C CA . LYS A 1 90 ? 17.263 8.905 6.525 1.00 80.75 90 LYS A CA 1
ATOM 701 C C . LYS A 1 90 ? 17.491 7.408 6.262 1.00 80.75 90 LYS A C 1
ATOM 703 O O . LYS A 1 90 ? 18.626 6.962 6.112 1.00 80.75 90 LYS A O 1
ATOM 708 N N . ASN A 1 91 ? 16.413 6.627 6.212 1.00 73.81 91 ASN A N 1
ATOM 709 C CA . ASN A 1 91 ? 16.500 5.187 6.013 1.00 73.81 91 ASN A CA 1
ATOM 710 C C . ASN A 1 91 ? 16.567 4.876 4.512 1.00 73.81 91 ASN A C 1
ATOM 712 O O . ASN A 1 91 ? 15.561 4.940 3.799 1.00 73.81 91 ASN A O 1
ATOM 716 N N . THR A 1 92 ? 17.768 4.552 4.038 1.00 72.94 92 THR A N 1
ATOM 717 C CA . THR A 1 92 ? 18.042 4.276 2.626 1.00 72.94 92 THR A CA 1
ATOM 718 C C . THR A 1 92 ? 17.383 2.985 2.144 1.00 72.94 92 THR A C 1
ATOM 720 O O . THR A 1 92 ? 16.961 2.928 0.995 1.00 72.94 92 THR A O 1
ATOM 723 N N . GLU A 1 93 ? 17.213 1.966 2.987 1.00 72.31 93 GLU A N 1
ATOM 724 C CA . GLU A 1 93 ? 16.582 0.697 2.589 1.00 72.31 93 GLU A CA 1
ATOM 725 C C . GLU A 1 93 ? 15.101 0.880 2.242 1.00 72.31 93 GLU A C 1
ATOM 727 O O . GLU A 1 93 ? 14.608 0.376 1.229 1.00 72.31 93 GLU A O 1
ATOM 732 N N . VAL A 1 94 ? 14.385 1.655 3.061 1.00 71.38 94 VAL A N 1
ATOM 733 C CA . VAL A 1 94 ? 12.971 1.974 2.819 1.00 71.38 94 VAL A CA 1
ATOM 734 C C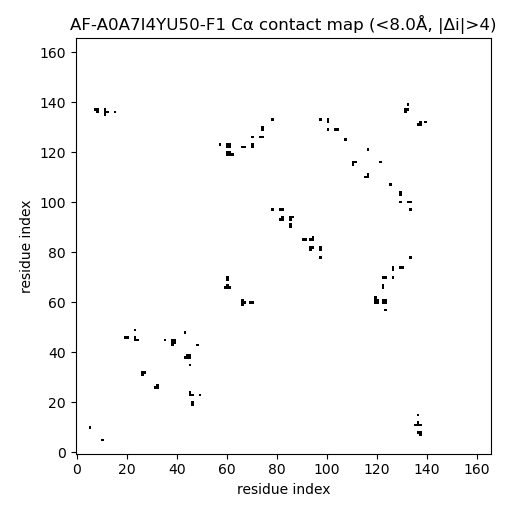 . VAL A 1 94 ? 12.831 2.874 1.591 1.00 71.38 94 VAL A C 1
ATOM 736 O O . VAL A 1 94 ? 11.932 2.660 0.779 1.00 71.38 94 VAL A O 1
ATOM 739 N N . ALA A 1 95 ? 13.742 3.836 1.414 1.00 75.44 95 ALA A N 1
ATOM 740 C CA . ALA A 1 95 ? 13.756 4.704 0.240 1.00 75.44 95 ALA A CA 1
ATOM 741 C C . ALA A 1 95 ? 13.938 3.910 -1.067 1.00 75.44 95 ALA A C 1
ATOM 743 O O . ALA A 1 95 ? 13.168 4.106 -2.007 1.00 75.44 95 ALA A O 1
ATOM 744 N N . HIS A 1 96 ? 14.88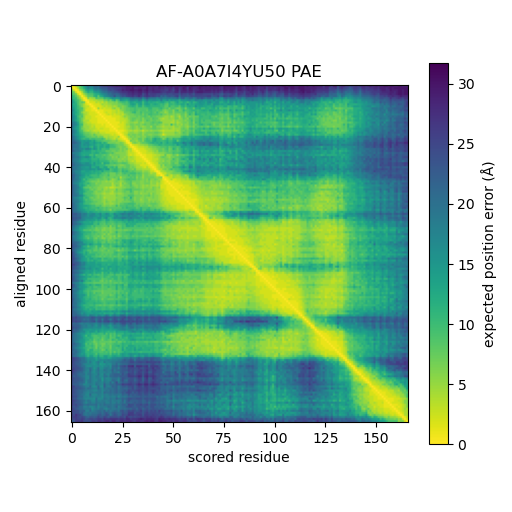0 2.960 -1.112 1.00 76.00 96 HIS A N 1
ATOM 745 C CA . HIS A 1 96 ? 15.058 2.085 -2.274 1.00 76.00 96 HIS A CA 1
ATOM 746 C C . HIS A 1 96 ? 13.801 1.258 -2.559 1.00 76.00 96 HIS A C 1
ATOM 748 O O . HIS A 1 96 ? 13.338 1.219 -3.697 1.00 76.00 96 HIS A O 1
ATOM 754 N N . ARG A 1 97 ? 13.187 0.658 -1.529 1.00 74.12 97 ARG A N 1
ATOM 755 C CA . ARG A 1 97 ? 11.940 -0.113 -1.683 1.00 74.12 97 ARG A CA 1
ATOM 756 C C . ARG A 1 97 ? 10.820 0.713 -2.320 1.00 74.12 97 ARG A C 1
ATOM 758 O O . ARG A 1 97 ? 10.081 0.202 -3.156 1.00 74.12 97 ARG A O 1
ATOM 765 N N . LEU A 1 98 ? 10.704 1.982 -1.941 1.00 79.56 98 LEU A N 1
ATOM 766 C CA . LEU A 1 98 ? 9.702 2.882 -2.504 1.00 79.56 98 LEU A CA 1
ATOM 767 C C . LEU A 1 98 ? 9.981 3.178 -3.978 1.00 79.56 98 LEU A C 1
ATOM 769 O O . LEU A 1 98 ? 9.061 3.102 -4.782 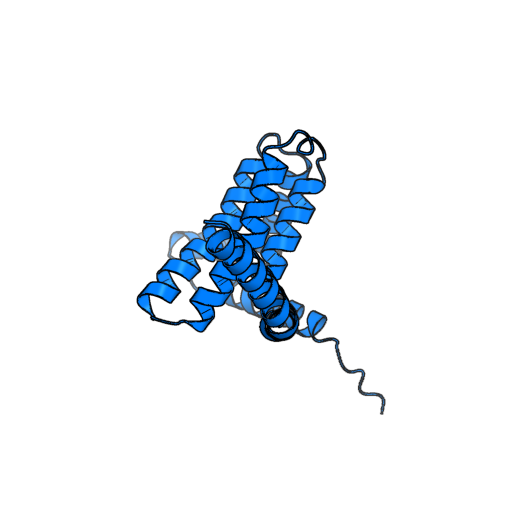1.00 79.56 98 LEU A O 1
ATOM 773 N N . ILE A 1 99 ? 11.234 3.437 -4.361 1.00 77.88 99 ILE A N 1
ATOM 774 C CA . ILE A 1 99 ? 11.610 3.626 -5.774 1.00 77.88 99 ILE A CA 1
ATOM 775 C C . ILE A 1 99 ? 11.230 2.393 -6.602 1.00 77.88 99 ILE A C 1
ATOM 777 O O . ILE A 1 99 ? 10.619 2.525 -7.660 1.00 77.88 99 ILE A O 1
ATOM 781 N N . PHE A 1 100 ? 11.497 1.193 -6.090 1.00 76.69 100 PHE A N 1
ATOM 782 C CA . PHE A 1 100 ? 11.119 -0.051 -6.760 1.00 76.69 100 PHE A CA 1
ATOM 783 C C . PHE A 1 100 ? 9.610 -0.273 -6.866 1.00 76.69 100 PHE A C 1
ATOM 785 O O . PHE A 1 100 ? 9.158 -0.907 -7.814 1.00 76.69 100 PHE A O 1
ATOM 792 N N . TYR A 1 101 ? 8.829 0.272 -5.937 1.00 80.62 101 TYR A N 1
ATOM 793 C CA . TYR A 1 101 ? 7.376 0.320 -6.044 1.00 80.62 101 TYR A CA 1
ATOM 794 C C . TYR A 1 101 ? 6.907 1.314 -7.125 1.00 80.62 101 TYR A C 1
ATOM 796 O O . TYR A 1 101 ? 5.971 1.030 -7.875 1.00 80.62 101 TYR A O 1
ATOM 804 N N . TRP A 1 102 ? 7.577 2.463 -7.251 1.00 82.81 102 TRP A N 1
ATOM 805 C CA . TRP A 1 102 ? 7.215 3.504 -8.216 1.00 82.81 102 TRP A CA 1
ATOM 806 C C . TRP A 1 102 ? 7.425 3.086 -9.680 1.00 82.81 102 TRP A C 1
ATOM 808 O O . TRP A 1 102 ? 6.710 3.578 -10.551 1.00 82.81 102 TRP A O 1
ATOM 818 N N . ILE A 1 103 ? 8.342 2.153 -9.965 1.00 81.25 103 ILE A N 1
ATOM 819 C CA . ILE A 1 103 ? 8.603 1.644 -11.326 1.00 81.25 103 ILE A CA 1
ATOM 820 C C . ILE A 1 103 ? 7.362 0.959 -11.945 1.00 81.25 103 ILE A C 1
ATOM 822 O O . ILE A 1 103 ? 6.870 1.442 -12.969 1.00 81.25 103 ILE A O 1
ATOM 826 N N . PRO A 1 104 ? 6.803 -0.127 -11.368 1.00 80.81 104 PRO A N 1
ATOM 827 C CA . PRO A 1 104 ? 5.594 -0.751 -11.896 1.00 80.81 104 PRO A CA 1
ATOM 828 C C . PRO A 1 104 ? 4.383 0.176 -11.782 1.00 80.81 104 PRO A C 1
ATOM 830 O O . PRO A 1 104 ? 3.536 0.156 -12.668 1.00 80.81 104 PRO A O 1
ATOM 833 N N . PHE A 1 105 ? 4.311 1.029 -10.752 1.00 83.75 105 PHE A N 1
ATOM 834 C CA . PHE A 1 105 ? 3.272 2.057 -10.664 1.00 83.75 105 PHE A CA 1
ATOM 835 C C . PHE A 1 105 ? 3.274 2.972 -11.899 1.00 83.75 105 PHE A C 1
ATOM 837 O O . PHE A 1 105 ? 2.223 3.171 -12.505 1.00 83.75 105 PHE A O 1
ATOM 844 N N . GLY A 1 106 ? 4.444 3.473 -12.312 1.00 82.69 106 GLY A N 1
ATOM 845 C CA . GLY A 1 106 ? 4.598 4.296 -13.512 1.00 82.69 106 GLY A CA 1
ATOM 846 C C . GLY A 1 106 ? 4.240 3.544 -14.795 1.00 82.69 106 GLY A C 1
ATOM 847 O O . GLY A 1 106 ? 3.543 4.086 -15.648 1.00 82.69 106 GLY A O 1
ATOM 848 N N . PHE A 1 107 ? 4.628 2.270 -14.908 1.00 82.00 107 PHE A N 1
ATOM 849 C CA . PHE A 1 107 ? 4.250 1.424 -16.044 1.00 82.00 107 PHE A CA 1
ATOM 850 C C . PHE A 1 107 ? 2.731 1.229 -16.142 1.00 82.00 107 PHE A C 1
ATOM 852 O O . PHE A 1 107 ? 2.142 1.433 -17.201 1.00 82.00 107 PHE A O 1
ATOM 859 N N . PHE A 1 108 ? 2.071 0.913 -15.027 1.00 80.88 108 PHE A N 1
ATOM 860 C CA . PHE A 1 108 ? 0.616 0.820 -14.999 1.00 80.88 108 PHE A CA 1
ATOM 861 C C . PHE A 1 108 ? -0.061 2.178 -15.212 1.00 80.88 108 PHE A C 1
ATOM 863 O O . PHE A 1 108 ? -1.169 2.210 -15.726 1.00 80.88 108 PHE A O 1
ATOM 870 N N . ALA A 1 109 ? 0.553 3.301 -14.831 1.00 81.75 109 ALA A N 1
ATOM 871 C CA . ALA A 1 109 ? 0.021 4.631 -15.133 1.00 81.75 109 ALA A CA 1
ATOM 872 C C . ALA A 1 109 ? 0.078 4.948 -16.639 1.00 81.75 109 ALA A C 1
ATOM 874 O O . ALA A 1 109 ? -0.844 5.564 -17.166 1.00 81.75 109 ALA A O 1
ATOM 875 N N . LEU A 1 110 ? 1.114 4.479 -17.345 1.00 80.94 110 LEU A N 1
ATOM 876 C CA . LEU A 1 110 ? 1.188 4.566 -18.807 1.00 80.94 110 LEU A CA 1
ATOM 877 C C . LEU A 1 110 ? 0.124 3.691 -19.478 1.00 80.94 110 LEU A C 1
ATOM 879 O O . LEU A 1 110 ? -0.519 4.147 -20.416 1.00 80.94 110 LEU A O 1
ATOM 883 N N . ILE A 1 111 ? -0.098 2.468 -18.982 1.00 78.56 111 ILE A N 1
ATOM 884 C CA . ILE A 1 111 ? -1.168 1.593 -19.490 1.00 78.56 111 ILE A CA 1
ATOM 885 C C . ILE A 1 111 ? -2.543 2.217 -19.245 1.00 78.56 111 ILE A C 1
ATOM 887 O O . ILE A 1 111 ? -3.383 2.179 -20.138 1.00 78.56 111 ILE A O 1
ATOM 891 N N . ASP A 1 112 ? -2.767 2.839 -18.087 1.00 74.88 112 ASP A N 1
ATOM 892 C CA . ASP A 1 112 ? -4.027 3.531 -17.791 1.00 74.88 112 ASP A CA 1
ATOM 893 C C . ASP A 1 112 ? -4.300 4.704 -18.741 1.00 74.88 112 ASP A C 1
ATOM 895 O O . ASP A 1 112 ? -5.457 5.035 -18.975 1.00 74.88 112 ASP A O 1
ATOM 899 N N . ALA A 1 113 ? -3.258 5.325 -19.302 1.00 72.19 113 ALA A N 1
ATOM 900 C CA . ALA A 1 113 ? -3.404 6.358 -20.327 1.00 72.19 113 ALA A CA 1
ATOM 901 C C . ALA A 1 113 ? -3.759 5.784 -21.715 1.00 72.19 113 ALA A C 1
ATOM 903 O O . ALA A 1 113 ? -4.063 6.542 -22.636 1.00 72.19 113 ALA A O 1
ATOM 904 N N . THR A 1 114 ? -3.718 4.459 -21.885 1.00 70.50 114 THR A N 1
ATOM 905 C CA . THR A 1 114 ? -4.116 3.761 -23.114 1.00 70.50 114 THR A CA 1
ATOM 906 C C . THR A 1 114 ? -5.523 3.170 -22.988 1.00 70.50 114 THR A C 1
ATOM 908 O O . THR A 1 114 ? -5.995 2.886 -21.892 1.00 70.50 114 THR A O 1
ATOM 911 N N . ALA A 1 115 ? -6.194 2.933 -24.121 1.00 59.03 115 ALA A N 1
ATOM 912 C CA . ALA A 1 115 ? -7.600 2.509 -24.222 1.00 59.03 115 ALA A CA 1
ATOM 913 C C . ALA A 1 115 ? -7.937 1.097 -23.666 1.00 59.03 115 ALA A C 1
ATOM 915 O O . ALA A 1 115 ? -8.967 0.524 -24.011 1.00 59.03 115 ALA A O 1
ATOM 916 N N . ILE A 1 116 ? -7.080 0.511 -22.821 1.00 59.34 116 ILE A N 1
ATOM 917 C CA . ILE A 1 116 ? -7.298 -0.777 -22.133 1.00 59.34 116 ILE A CA 1
ATOM 918 C C . ILE A 1 116 ? -8.100 -0.580 -20.820 1.00 59.34 116 ILE A C 1
ATOM 920 O O . ILE A 1 116 ? -8.532 -1.547 -20.193 1.00 59.34 116 ILE A O 1
ATOM 924 N N . SER A 1 117 ? -8.363 0.672 -20.425 1.00 59.03 117 SER A N 1
ATOM 925 C CA . SER A 1 117 ? -9.063 1.074 -19.193 1.00 59.03 117 SER A CA 1
ATOM 926 C C . SER A 1 117 ? -10.527 0.625 -19.068 1.00 59.03 117 SER A C 1
ATOM 928 O O . SER A 1 117 ? -11.093 0.723 -17.984 1.00 59.03 117 SER A O 1
ATOM 930 N N . GLU A 1 118 ? -11.141 0.101 -20.130 1.00 58.81 118 GLU A N 1
ATOM 931 C CA . GLU A 1 118 ? -12.561 -0.294 -20.156 1.00 58.81 118 GLU A CA 1
ATOM 932 C C . GLU A 1 118 ? -12.838 -1.680 -19.537 1.00 58.81 118 GLU A C 1
ATOM 934 O O . GLU A 1 118 ? -13.975 -2.151 -19.538 1.00 58.81 118 GLU A O 1
ATOM 939 N N . VAL A 1 119 ? -11.816 -2.377 -19.020 1.00 64.25 119 VAL A N 1
ATOM 940 C CA . VAL A 1 119 ? -12.000 -3.688 -18.379 1.00 64.25 119 VAL A CA 1
ATOM 941 C C . VAL A 1 119 ? -12.230 -3.511 -16.869 1.00 64.25 119 VAL A C 1
ATOM 943 O O . VAL A 1 119 ? -11.273 -3.267 -16.135 1.00 64.25 119 VAL A O 1
ATOM 946 N N . PRO A 1 120 ? -13.452 -3.721 -16.343 1.00 61.84 120 PRO A N 1
ATOM 947 C CA . PRO A 1 120 ? -13.785 -3.465 -14.934 1.00 61.84 120 PRO A CA 1
ATOM 948 C C . PRO A 1 120 ? -12.975 -4.286 -13.911 1.00 61.84 120 PRO A C 1
ATOM 950 O O . PRO A 1 120 ? -12.831 -3.887 -12.760 1.00 61.84 120 PRO A O 1
ATOM 953 N N . MET A 1 121 ? -12.377 -5.417 -14.305 1.00 69.12 121 MET A N 1
ATOM 954 C CA . MET A 1 121 ? -11.480 -6.193 -13.427 1.00 69.12 121 MET A CA 1
ATOM 955 C C . MET A 1 121 ? -10.026 -5.699 -13.408 1.00 69.12 121 MET A C 1
ATOM 957 O O . MET A 1 121 ? -9.274 -6.060 -12.499 1.00 69.12 121 MET A O 1
ATOM 961 N N . TYR A 1 122 ? -9.613 -4.883 -14.379 1.00 76.19 122 TYR A N 1
ATOM 962 C CA . TYR A 1 122 ? -8.226 -4.442 -14.505 1.00 76.19 122 TYR A CA 1
ATOM 963 C C . TYR A 1 122 ? -7.797 -3.589 -13.304 1.00 76.19 122 TYR A C 1
ATOM 965 O O . TYR A 1 122 ? -6.732 -3.831 -12.734 1.00 76.19 122 TYR A O 1
ATOM 973 N N . TYR A 1 123 ? -8.652 -2.667 -12.849 1.00 73.44 123 TYR A N 1
ATOM 974 C CA . TYR A 1 123 ? -8.345 -1.808 -11.705 1.00 73.44 123 TYR A CA 1
ATOM 975 C C . TYR A 1 123 ? -8.180 -2.594 -10.404 1.00 73.44 123 TYR A C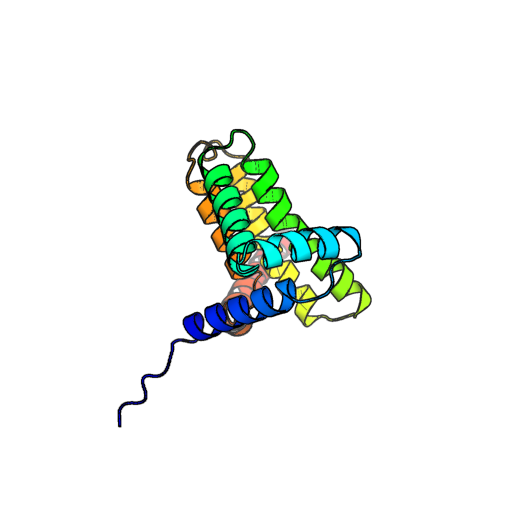 1
ATOM 977 O O . TYR A 1 123 ? -7.218 -2.352 -9.682 1.00 73.44 123 TYR A O 1
ATOM 985 N N . LEU A 1 124 ? -9.037 -3.584 -10.133 1.00 78.31 124 LEU A N 1
ATOM 986 C CA . LEU A 1 124 ? -8.916 -4.421 -8.936 1.00 78.31 124 LEU A CA 1
ATOM 987 C C . LEU A 1 124 ? -7.606 -5.218 -8.938 1.00 78.31 124 LEU A C 1
ATOM 989 O O . LEU A 1 124 ? -6.890 -5.222 -7.936 1.00 78.31 124 LEU A O 1
ATOM 993 N N . ILE A 1 125 ? -7.270 -5.859 -10.063 1.00 76.75 125 ILE A N 1
ATOM 994 C CA . ILE A 1 125 ? -6.036 -6.645 -10.193 1.00 76.75 125 ILE A CA 1
ATOM 995 C C . ILE A 1 125 ? -4.813 -5.735 -10.059 1.00 76.75 125 ILE A C 1
ATOM 997 O O . ILE A 1 125 ? -3.896 -6.051 -9.302 1.00 76.75 125 ILE A O 1
ATOM 1001 N N . LYS A 1 126 ? -4.815 -4.576 -10.725 1.00 79.75 126 LYS A N 1
ATOM 1002 C CA . LYS A 1 126 ? -3.753 -3.569 -10.621 1.00 79.75 126 LYS A CA 1
ATOM 1003 C C . LYS A 1 126 ? -3.544 -3.117 -9.176 1.00 79.75 126 LYS A C 1
ATOM 1005 O O . LYS A 1 126 ? -2.415 -3.145 -8.686 1.00 79.75 126 LYS A O 1
ATOM 1010 N N . THR A 1 127 ? -4.609 -2.712 -8.482 1.00 78.44 127 THR A N 1
ATOM 1011 C CA . THR A 1 127 ? -4.525 -2.245 -7.091 1.00 78.44 127 THR A CA 1
ATOM 1012 C C . THR A 1 127 ? -4.060 -3.366 -6.163 1.00 78.44 127 THR A C 1
ATOM 1014 O O . THR A 1 127 ? -3.199 -3.127 -5.321 1.00 78.44 127 THR A O 1
ATOM 1017 N N . ALA A 1 128 ? -4.555 -4.595 -6.339 1.00 78.94 128 ALA A N 1
ATOM 1018 C CA . ALA A 1 128 ? -4.133 -5.748 -5.546 1.00 78.94 128 ALA A CA 1
ATOM 1019 C C . ALA A 1 128 ? -2.650 -6.091 -5.760 1.00 78.94 128 ALA A C 1
ATOM 1021 O O . ALA A 1 128 ? -1.933 -6.327 -4.788 1.00 78.94 128 ALA A O 1
ATOM 1022 N N . LEU A 1 129 ? -2.166 -6.058 -7.007 1.00 76.00 129 LEU A N 1
ATOM 1023 C CA . LEU A 1 129 ? -0.757 -6.289 -7.332 1.00 76.00 129 LEU A CA 1
ATOM 1024 C C . LEU A 1 129 ? 0.145 -5.202 -6.737 1.00 76.00 129 LEU A C 1
ATOM 1026 O O . LEU A 1 129 ? 1.119 -5.529 -6.059 1.00 76.00 129 LEU A O 1
ATOM 1030 N N . LEU A 1 130 ? -0.199 -3.924 -6.913 1.00 76.00 130 LEU A N 1
ATOM 1031 C CA . LEU A 1 130 ? 0.567 -2.807 -6.348 1.00 76.00 130 LEU A CA 1
ATOM 1032 C C . LEU A 1 130 ? 0.581 -2.848 -4.815 1.00 76.00 130 LEU A C 1
ATOM 1034 O O . LEU A 1 130 ? 1.641 -2.712 -4.207 1.00 76.00 130 LEU A O 1
ATOM 1038 N N . LEU A 1 131 ? -0.562 -3.116 -4.178 1.00 75.31 131 LEU A N 1
ATOM 1039 C CA . LEU A 1 131 ? -0.630 -3.288 -2.727 1.00 75.31 131 LEU A CA 1
ATOM 1040 C C . LEU A 1 131 ? 0.193 -4.491 -2.260 1.00 75.31 131 LEU A C 1
ATOM 1042 O O . LEU A 1 131 ? 0.916 -4.377 -1.276 1.00 75.31 131 LEU A O 1
ATOM 1046 N N . SER A 1 132 ? 0.154 -5.619 -2.970 1.00 68.00 132 SER A N 1
ATOM 1047 C CA . SER A 1 132 ? 0.949 -6.802 -2.611 1.00 68.00 132 SER A CA 1
ATOM 1048 C C . SER A 1 132 ? 2.463 -6.563 -2.680 1.00 68.00 132 SER A C 1
ATOM 1050 O O . SER A 1 132 ? 3.214 -7.191 -1.933 1.00 68.00 132 SER A O 1
ATOM 1052 N N . LEU A 1 133 ? 2.899 -5.636 -3.539 1.00 66.38 133 LEU A N 1
ATOM 1053 C CA . LEU A 1 133 ? 4.295 -5.221 -3.677 1.00 66.38 133 LEU A CA 1
ATOM 1054 C C . LEU A 1 133 ? 4.727 -4.245 -2.571 1.00 66.38 133 LEU A C 1
ATOM 1056 O O . LEU A 1 133 ? 5.893 -4.200 -2.182 1.00 66.38 133 LEU A O 1
ATOM 1060 N N . LEU A 1 134 ? 3.780 -3.445 -2.087 1.00 63.81 134 LEU A N 1
ATOM 1061 C CA . LEU A 1 134 ? 3.992 -2.402 -1.092 1.00 63.81 134 LEU A CA 1
ATOM 1062 C C . LEU A 1 134 ? 3.905 -2.929 0.343 1.00 63.81 134 LEU A C 1
ATOM 1064 O O . LEU A 1 134 ? 4.669 -2.504 1.213 1.00 63.81 134 LEU A O 1
ATOM 1068 N N . LEU A 1 135 ? 2.987 -3.865 0.594 1.00 61.88 135 LEU A N 1
ATOM 1069 C CA . LEU A 1 135 ? 2.9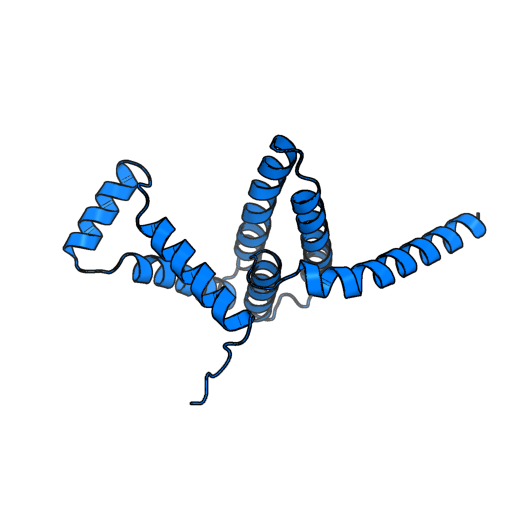45 -4.593 1.849 1.00 61.88 135 LEU A CA 1
ATOM 1070 C C . LEU A 1 135 ? 4.186 -5.495 1.950 1.00 61.88 135 LEU A C 1
ATOM 1072 O O . LEU A 1 135 ? 4.582 -6.122 0.969 1.00 61.88 135 LEU A O 1
ATOM 1076 N N . PRO A 1 136 ? 4.758 -5.676 3.154 1.00 51.72 136 PRO A N 1
ATOM 1077 C CA . PRO A 1 136 ? 5.836 -6.635 3.412 1.00 51.72 136 PRO A CA 1
ATOM 1078 C C . PRO A 1 136 ? 5.352 -8.101 3.312 1.00 51.72 136 PRO A C 1
ATOM 1080 O O . PRO A 1 136 ? 5.919 -8.990 3.941 1.00 51.72 136 PRO A O 1
ATOM 1083 N N . LEU A 1 137 ? 4.268 -8.341 2.566 1.00 45.38 137 LEU A N 1
ATOM 1084 C CA . LEU A 1 137 ? 3.597 -9.619 2.352 1.00 45.38 137 LEU A CA 1
ATOM 1085 C C . LEU A 1 137 ? 4.461 -10.581 1.532 1.00 45.38 137 LEU A C 1
ATOM 1087 O O . LEU A 1 137 ? 4.342 -11.797 1.646 1.00 45.38 137 LEU A O 1
ATOM 1091 N N . THR A 1 138 ? 5.350 -10.029 0.714 1.00 47.19 138 THR A N 1
ATOM 1092 C CA . THR A 1 138 ? 6.431 -10.762 0.076 1.00 47.19 138 THR A CA 1
ATOM 1093 C C . THR A 1 138 ? 7.735 -10.232 0.648 1.00 47.19 138 THR A C 1
ATOM 1095 O O . THR A 1 138 ? 7.897 -9.028 0.855 1.00 47.19 138 THR A O 1
ATOM 1098 N N . ASN A 1 139 ? 8.692 -11.121 0.911 1.00 48.84 139 ASN A N 1
ATOM 1099 C CA . ASN A 1 139 ? 10.095 -10.742 1.034 1.00 48.84 139 ASN A CA 1
ATOM 1100 C C . ASN A 1 139 ? 10.552 -10.189 -0.323 1.00 48.84 139 ASN A C 1
ATOM 1102 O O . ASN A 1 139 ? 11.283 -10.853 -1.056 1.00 48.84 139 ASN A O 1
ATOM 1106 N N . ALA A 1 140 ? 10.086 -8.988 -0.670 1.00 48.59 140 ALA A N 1
ATOM 1107 C CA . ALA A 1 140 ? 10.462 -8.262 -1.863 1.00 48.59 140 ALA A CA 1
ATOM 1108 C C . ALA A 1 140 ? 11.986 -8.214 -1.930 1.00 48.59 140 ALA A C 1
ATOM 1110 O O . ALA A 1 140 ? 12.536 -8.518 -2.961 1.00 48.59 140 ALA A O 1
ATOM 1111 N N . MET A 1 141 ? 12.684 -8.043 -0.809 1.00 47.53 141 MET A N 1
ATOM 1112 C CA . MET A 1 141 ? 14.149 -8.088 -0.739 1.00 47.53 141 MET A CA 1
ATOM 1113 C C . MET A 1 141 ? 14.788 -9.334 -1.400 1.00 47.53 141 MET A C 1
ATOM 1115 O O . MET A 1 141 ? 15.761 -9.194 -2.125 1.00 47.53 141 MET A O 1
ATOM 1119 N N . VAL A 1 142 ? 14.201 -10.533 -1.260 1.00 47.94 142 VAL A N 1
ATOM 1120 C CA . VAL A 1 142 ? 14.765 -11.785 -1.819 1.00 47.94 142 VAL A CA 1
ATOM 1121 C C . VAL A 1 142 ? 14.424 -11.978 -3.304 1.00 47.94 142 VAL A C 1
ATOM 1123 O O . VAL A 1 142 ? 15.212 -12.548 -4.058 1.00 47.94 142 VAL A O 1
ATOM 1126 N N . LEU A 1 143 ? 13.250 -11.514 -3.743 1.00 51.72 143 LEU A N 1
ATOM 1127 C CA . LEU A 1 143 ? 12.882 -11.492 -5.167 1.00 51.72 143 LEU A CA 1
ATOM 1128 C C . LEU A 1 143 ? 13.554 -10.329 -5.908 1.00 51.72 143 LEU A C 1
ATOM 1130 O O . LEU A 1 143 ? 13.886 -10.469 -7.081 1.00 51.72 143 LEU A O 1
ATOM 1134 N N . PHE A 1 144 ? 13.784 -9.212 -5.221 1.00 50.78 144 PHE A N 1
ATOM 1135 C CA . PHE A 1 144 ? 14.383 -8.008 -5.770 1.00 50.78 144 PHE A CA 1
ATOM 1136 C C . PHE A 1 144 ? 15.888 -8.154 -5.903 1.00 50.78 144 PHE A C 1
ATOM 1138 O O . PHE A 1 144 ? 16.324 -7.910 -7.009 1.00 50.78 144 PHE A O 1
ATOM 1145 N N . ASP A 1 145 ? 16.658 -8.652 -4.925 1.00 53.50 145 ASP A N 1
ATOM 1146 C CA . ASP A 1 145 ? 18.110 -8.876 -5.122 1.00 53.50 145 ASP A CA 1
ATOM 1147 C C . ASP A 1 145 ? 18.409 -9.720 -6.376 1.00 53.50 145 ASP A C 1
ATOM 1149 O O . ASP A 1 145 ? 19.365 -9.469 -7.106 1.00 53.50 145 ASP A O 1
ATOM 1153 N N . LYS A 1 146 ? 17.534 -10.682 -6.698 1.00 54.06 146 LYS A N 1
ATOM 1154 C CA . LYS A 1 146 ? 17.648 -11.508 -7.910 1.00 54.06 146 LYS A CA 1
ATOM 1155 C C . LYS A 1 146 ? 17.261 -10.807 -9.216 1.00 54.06 146 LYS A C 1
ATOM 1157 O O . LYS A 1 146 ? 17.661 -11.279 -10.277 1.00 54.06 146 LYS A O 1
ATOM 1162 N N . VAL A 1 147 ? 16.462 -9.743 -9.170 1.00 55.12 147 VAL A N 1
ATOM 1163 C CA . VAL A 1 147 ? 15.946 -9.024 -10.352 1.00 55.12 147 VAL A CA 1
ATOM 1164 C C . VAL A 1 147 ? 16.634 -7.665 -10.537 1.00 55.12 147 VAL A C 1
ATOM 1166 O O . VAL A 1 147 ? 16.783 -7.206 -11.667 1.00 55.12 147 VAL A O 1
ATOM 1169 N N . THR A 1 148 ? 17.115 -7.037 -9.466 1.00 53.72 148 THR A N 1
ATOM 1170 C CA . THR A 1 148 ? 17.785 -5.733 -9.482 1.00 53.72 148 THR A CA 1
ATOM 1171 C C . THR A 1 148 ? 19.189 -5.818 -10.042 1.00 53.72 148 THR A C 1
ATOM 1173 O O . THR A 1 148 ? 19.525 -4.978 -10.865 1.00 53.72 148 THR A O 1
ATOM 1176 N N . GLU A 1 149 ? 19.986 -6.832 -9.693 1.00 58.84 149 GLU A N 1
ATOM 1177 C CA . GLU A 1 149 ? 21.301 -7.027 -10.318 1.00 58.84 149 GLU A CA 1
ATOM 1178 C C . GLU A 1 149 ? 21.223 -7.124 -11.854 1.00 58.84 149 GLU A C 1
ATOM 1180 O O . GLU A 1 149 ? 21.971 -6.412 -12.532 1.00 58.84 149 GLU A O 1
ATOM 1185 N N . PRO A 1 150 ? 20.332 -7.941 -12.454 1.00 60.91 150 PRO A N 1
ATOM 1186 C CA . PRO A 1 150 ? 20.228 -8.002 -13.908 1.00 60.91 150 PRO A CA 1
ATOM 1187 C C . PRO A 1 150 ? 19.549 -6.767 -14.519 1.00 60.91 150 PRO A C 1
ATOM 1189 O O . PRO A 1 150 ? 19.961 -6.338 -15.595 1.00 60.91 150 PRO A O 1
ATOM 1192 N N . ALA A 1 151 ? 18.551 -6.164 -13.861 1.00 60.41 151 ALA A N 1
ATOM 1193 C CA . ALA A 1 151 ? 17.879 -4.969 -14.380 1.00 60.41 151 ALA A CA 1
ATOM 1194 C C . ALA A 1 151 ? 18.775 -3.720 -14.333 1.00 60.41 151 ALA A C 1
ATOM 1196 O O . ALA A 1 151 ? 18.796 -2.953 -15.295 1.00 60.41 151 ALA A O 1
ATOM 1197 N N . ALA A 1 152 ? 19.553 -3.539 -13.262 1.00 62.97 152 ALA A N 1
ATOM 1198 C CA . ALA A 1 152 ? 20.535 -2.464 -13.147 1.00 62.97 152 ALA A CA 1
ATOM 1199 C C . ALA A 1 152 ? 21.610 -2.599 -14.230 1.00 62.97 152 ALA A C 1
ATOM 1201 O O . ALA A 1 152 ? 21.831 -1.652 -14.979 1.00 62.97 152 ALA A O 1
ATOM 1202 N N . LYS A 1 153 ? 22.167 -3.806 -14.420 1.00 68.81 153 LYS A N 1
ATOM 1203 C CA . LYS A 1 153 ? 23.120 -4.082 -15.509 1.00 68.81 153 LYS A CA 1
ATOM 1204 C C . LYS A 1 153 ? 22.535 -3.818 -16.896 1.00 68.81 153 LYS A C 1
ATOM 1206 O O . LYS A 1 153 ? 23.224 -3.295 -17.767 1.00 68.81 153 LYS A O 1
ATOM 1211 N N . ALA A 1 154 ? 21.269 -4.170 -17.123 1.00 73.00 154 ALA A N 1
ATOM 1212 C CA . ALA A 1 154 ? 20.612 -3.913 -18.401 1.00 73.00 154 ALA A CA 1
ATOM 1213 C C . ALA A 1 154 ? 20.479 -2.406 -18.675 1.00 73.00 154 ALA A C 1
ATOM 1215 O O . ALA A 1 154 ? 20.786 -1.961 -19.780 1.00 73.00 154 ALA A O 1
ATOM 1216 N N . ILE A 1 155 ? 20.085 -1.618 -17.671 1.00 75.94 155 ILE A N 1
ATOM 1217 C CA . ILE A 1 155 ? 19.970 -0.158 -17.782 1.00 75.94 155 ILE A CA 1
ATOM 1218 C C . ILE A 1 155 ? 21.346 0.484 -17.977 1.00 75.94 155 ILE A C 1
ATOM 1220 O O . ILE A 1 155 ? 21.496 1.299 -18.884 1.00 75.94 155 ILE A O 1
ATOM 1224 N N . GLU A 1 156 ? 22.355 0.084 -17.201 1.00 78.19 156 GLU A N 1
ATOM 1225 C CA . GLU A 1 156 ? 23.739 0.556 -17.356 1.00 78.19 156 GLU A CA 1
ATOM 1226 C C . GLU A 1 156 ? 24.253 0.296 -18.776 1.00 78.19 156 GLU A C 1
ATOM 1228 O O . GLU A 1 156 ? 24.703 1.226 -19.441 1.00 78.19 156 GLU A O 1
ATOM 1233 N N . SER A 1 157 ? 24.063 -0.919 -19.304 1.00 78.81 157 SER A N 1
ATOM 1234 C CA . SER A 1 157 ? 24.465 -1.256 -20.677 1.00 78.81 157 SER A CA 1
ATOM 1235 C C . SER A 1 157 ? 23.744 -0.424 -21.746 1.00 78.81 157 SER A C 1
ATOM 1237 O O . SER A 1 157 ? 24.287 -0.158 -22.821 1.00 78.81 157 SER A O 1
ATOM 1239 N N . PHE A 1 158 ? 22.506 -0.007 -21.472 1.00 80.75 158 PHE A N 1
ATOM 1240 C CA . PHE A 1 158 ? 21.723 0.824 -22.380 1.00 80.75 158 PHE A CA 1
ATOM 1241 C C . PHE A 1 158 ? 22.200 2.281 -22.345 1.00 80.75 158 PHE A C 1
ATOM 1243 O O . PHE A 1 158 ? 22.349 2.907 -23.393 1.00 80.75 158 PHE A O 1
ATOM 1250 N N . VAL A 1 159 ? 22.505 2.800 -21.153 1.00 81.25 159 VAL A N 1
ATOM 1251 C CA . VAL A 1 159 ? 23.075 4.140 -20.954 1.00 81.25 159 VAL A CA 1
ATOM 1252 C C . VAL A 1 159 ? 24.475 4.239 -21.567 1.00 81.25 159 VAL A C 1
ATOM 1254 O O . VAL A 1 159 ? 24.768 5.212 -22.259 1.00 81.25 159 VAL A O 1
ATOM 1257 N N . GLU A 1 160 ? 25.322 3.220 -21.401 1.00 84.75 160 GLU A N 1
ATOM 1258 C CA . GLU A 1 160 ? 26.648 3.161 -22.030 1.00 84.75 160 GLU A CA 1
ATOM 1259 C C . GLU A 1 160 ? 26.571 3.169 -23.562 1.00 84.75 160 GLU A C 1
ATOM 1261 O O . GLU A 1 160 ? 27.359 3.853 -24.216 1.00 84.75 160 GLU A O 1
ATOM 1266 N N . LYS A 1 161 ? 25.594 2.477 -24.161 1.00 82.75 161 LYS A N 1
ATOM 1267 C CA . LYS A 1 161 ? 25.357 2.528 -25.616 1.00 82.75 161 LYS A CA 1
ATOM 1268 C C . LYS A 1 161 ? 24.967 3.920 -26.109 1.00 82.75 161 LYS A C 1
ATOM 1270 O O . LYS A 1 161 ? 25.401 4.325 -27.184 1.00 82.75 161 LYS A O 1
ATOM 1275 N N . ILE A 1 162 ? 24.160 4.647 -25.340 1.00 82.56 162 ILE A N 1
ATOM 1276 C CA . ILE A 1 162 ? 23.754 6.014 -25.687 1.00 82.56 162 ILE A CA 1
ATOM 1277 C C . ILE A 1 162 ? 24.954 6.966 -25.587 1.00 82.56 162 ILE A C 1
ATOM 1279 O O . ILE A 1 162 ? 25.212 7.722 -26.522 1.00 82.56 162 ILE A O 1
ATOM 1283 N N . ASN A 1 163 ? 25.729 6.877 -24.503 1.00 77.31 163 ASN A N 1
ATOM 1284 C CA . ASN A 1 163 ? 26.900 7.731 -24.282 1.00 77.31 163 ASN A CA 1
ATOM 1285 C C . ASN A 1 163 ? 28.074 7.426 -25.223 1.00 77.31 163 ASN A C 1
ATOM 1287 O O . ASN A 1 163 ? 28.867 8.316 -25.490 1.00 77.31 163 ASN A O 1
ATOM 1291 N N . SER A 1 164 ? 28.199 6.196 -25.729 1.00 74.31 164 SER A N 1
ATOM 1292 C CA . SER A 1 164 ? 29.225 5.825 -26.721 1.00 74.31 164 SER A CA 1
ATOM 1293 C C . SER A 1 164 ? 28.836 6.138 -28.170 1.00 74.31 164 SER A C 1
ATOM 1295 O O . SER A 1 164 ? 29.675 6.022 -29.060 1.00 74.31 164 SER A O 1
ATOM 1297 N N . SER A 1 165 ? 27.579 6.527 -28.412 1.00 63.75 165 SER A N 1
ATOM 1298 C CA . SER A 1 165 ? 27.075 6.939 -29.731 1.00 63.75 165 SER A CA 1
ATOM 1299 C C . SER A 1 165 ? 27.014 8.466 -29.910 1.00 63.75 165 SER A C 1
ATOM 1301 O O . SER A 1 165 ? 26.597 8.922 -30.974 1.00 63.75 165 SER A O 1
ATOM 1303 N N . THR A 1 166 ? 27.390 9.237 -28.881 1.00 50.91 166 THR A N 1
ATOM 1304 C CA . THR A 1 166 ? 27.499 10.710 -28.888 1.00 50.91 166 THR A CA 1
ATOM 1305 C C . THR A 1 166 ? 28.968 11.109 -28.857 1.00 50.91 166 THR A C 1
ATOM 1307 O O . THR A 1 166 ? 29.329 12.062 -29.581 1.00 50.91 166 THR A O 1
#

Secondary structure (DSSP, 8-state):
----PPPHHHHHHHHHHHHHHHHHTS---HHHHHHHHHHHHTT--HHHHHHHHHHHHHHHHHH-TTHHHHHHHHHHHHHHHHHHHHHHHT-HHHHHHHHHHHHHHHHHHHHHTTTTTT-HHHHHHHHHHHHHHHSTTS-HHHHHHHHHHHHHHHHHHHHHHHHT--

Mean predicted aligned error: 12.47 Å

pLDDT: mean 72.03, std 11.15, range [35.38, 86.44]

Foldseek 3Di:
DDDPDDDLLVVLVVVVLVVVLVVLPDDPDDVVVVVVVVCVVVVHRSSVVVVVVVVVLLVCLLPPPVVVVSLCCLLVVVLVVQCVVCVVVVPVVSVVLSVVLVVVVVVVVVVCVDPPVPHSCPSSVSSVVSVCSVRVSDCCVVVCVVVVVVVVVVVVVVVVVVVVVD

Organism: Haemonchus contortus (NCBI:txid6289)

Radius of gyration: 20.27 Å; Cα contacts (8 Å, |Δi|>4): 77; chains: 1; bounding box: 53×48×52 Å

InterPro domains:
  IPR004345 TB2/DP1/HVA22 [PF03134] (79-150)
  IPR004345 TB2/DP1/HVA22 [PTHR12300] (71-159)